Protein AF-A0A533Z9W2-F1 (afdb_monomer_lite)

pLDDT: mean 77.9, std 16.18, range [40.78, 95.56]

Radius of gyration: 13.89 Å; chains: 1; bounding box: 32×21×37 Å

Foldseek 3Di:
DDDQDKDFDDDDDPPVPPQDKDKWKWKAKQNHTDPPPGDRIDGDPDDDPPIFIKMWMWIDSPPDIDDTDIDGD

Secondary structure (DSSP, 8-state):
----PPEE-------TT----EEEEEEEETTEE-TT--SSEE--SS--TT--EEEEEEEE-SS-B-PPEE---

Sequence (73 aa):
MTLDTELRVDLHGEDLDGDRITYRYQWVVNEVPAAGATVPVFRPERLKKGDRVTAEIVPTDGKADGEVFTTGP

Structure (mmCIF, N/CA/C/O backbone):
data_AF-A0A533Z9W2-F1
#
_entry.id   AF-A0A533Z9W2-F1
#
loop_
_atom_site.group_PDB
_atom_site.id
_atom_site.type_symbol
_atom_site.label_atom_id
_atom_site.label_alt_id
_atom_site.label_comp_id
_atom_site.label_asym_id
_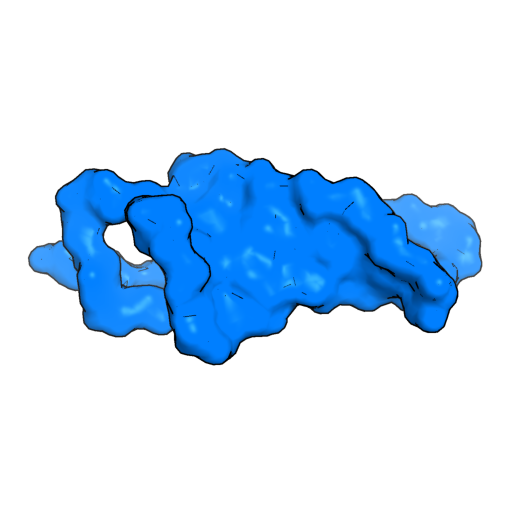atom_site.label_entity_id
_atom_site.label_seq_id
_atom_site.pdbx_PDB_ins_code
_atom_site.Cartn_x
_atom_site.Cartn_y
_atom_site.Cartn_z
_atom_site.occupancy
_atom_site.B_iso_or_equiv
_atom_site.auth_seq_id
_atom_site.auth_comp_id
_atom_site.auth_asym_id
_atom_site.auth_atom_id
_atom_site.pdbx_PDB_model_num
ATOM 1 N N . MET A 1 1 ? -19.123 6.784 13.314 1.00 41.69 1 MET A N 1
ATOM 2 C CA . MET A 1 1 ? -18.325 7.418 12.248 1.00 41.69 1 MET A CA 1
ATOM 3 C C . MET A 1 1 ? -17.452 6.338 11.649 1.00 41.69 1 MET A C 1
ATOM 5 O O . MET A 1 1 ? -16.412 6.028 12.215 1.00 41.69 1 MET A O 1
ATOM 9 N N . THR A 1 2 ? -17.943 5.683 10.603 1.00 40.78 2 THR A N 1
ATOM 10 C CA . THR A 1 2 ? -17.111 4.896 9.689 1.00 40.78 2 THR A CA 1
ATOM 11 C C . THR A 1 2 ? -16.443 5.883 8.742 1.00 40.78 2 THR A C 1
ATOM 13 O O . THR A 1 2 ? -17.046 6.895 8.384 1.00 40.78 2 THR A O 1
ATOM 16 N N . LEU A 1 3 ? -15.164 5.674 8.451 1.00 43.00 3 LEU A N 1
ATOM 17 C CA . LEU A 1 3 ? -14.446 6.516 7.507 1.00 43.00 3 LEU A CA 1
ATOM 18 C C . LEU A 1 3 ? -14.623 5.889 6.122 1.00 43.00 3 LEU A C 1
ATOM 20 O O . LEU A 1 3 ? -13.875 4.997 5.744 1.00 43.00 3 LEU A O 1
ATOM 24 N N . ASP A 1 4 ? -15.643 6.335 5.394 1.00 51.25 4 ASP A N 1
ATOM 25 C CA . ASP A 1 4 ? -15.963 5.905 4.024 1.00 51.25 4 ASP A CA 1
ATOM 26 C C . ASP A 1 4 ? -15.134 6.670 2.964 1.00 51.25 4 ASP A C 1
ATOM 28 O O . ASP A 1 4 ? -15.566 6.874 1.830 1.00 51.25 4 ASP A O 1
ATOM 32 N N . THR A 1 5 ? -13.940 7.142 3.339 1.00 60.81 5 THR A N 1
ATOM 33 C CA . THR A 1 5 ? -13.055 7.911 2.457 1.00 60.81 5 THR A CA 1
ATOM 34 C C . THR A 1 5 ? -11.980 6.993 1.892 1.00 60.81 5 THR A C 1
ATOM 36 O O . THR A 1 5 ? -11.171 6.431 2.623 1.00 60.81 5 THR A O 1
ATOM 39 N N . GLU A 1 6 ? -11.991 6.844 0.572 1.00 61.91 6 GLU A N 1
ATOM 40 C CA . GLU A 1 6 ? -10.998 6.095 -0.192 1.00 61.91 6 GLU A CA 1
ATOM 41 C C . GLU A 1 6 ? -9.602 6.723 -0.041 1.00 61.91 6 GLU A C 1
ATOM 43 O O . GLU A 1 6 ? -9.446 7.936 -0.198 1.00 61.91 6 GLU A O 1
ATOM 48 N N . LEU A 1 7 ? -8.588 5.899 0.235 1.00 67.62 7 LEU A N 1
ATOM 49 C CA . LEU A 1 7 ? -7.187 6.322 0.254 1.00 67.62 7 LEU A CA 1
ATOM 50 C C . LEU A 1 7 ? -6.520 5.917 -1.064 1.00 67.62 7 LEU A C 1
ATOM 52 O O . LEU A 1 7 ? -6.721 4.802 -1.556 1.00 67.62 7 LEU A O 1
ATOM 56 N N . ARG A 1 8 ? -5.738 6.834 -1.639 1.00 60.94 8 ARG A N 1
ATOM 57 C CA . ARG A 1 8 ? -5.030 6.640 -2.908 1.00 60.94 8 ARG A CA 1
ATOM 58 C C . ARG A 1 8 ? -3.549 6.899 -2.728 1.00 60.94 8 ARG A C 1
ATOM 60 O O . ARG A 1 8 ? -3.169 7.858 -2.060 1.00 60.94 8 ARG A O 1
ATOM 67 N N . VAL A 1 9 ? -2.740 6.072 -3.373 1.00 63.66 9 VAL A N 1
ATOM 68 C CA . VAL A 1 9 ? -1.325 6.357 -3.589 1.00 63.66 9 VAL A CA 1
ATOM 69 C C . VAL A 1 9 ? -1.173 6.926 -4.992 1.00 63.66 9 VAL A C 1
ATOM 71 O O . VAL A 1 9 ? -1.571 6.281 -5.960 1.00 63.66 9 VAL A O 1
ATOM 74 N N . ASP A 1 10 ? -0.572 8.107 -5.089 1.00 60.06 10 ASP A N 1
ATOM 75 C CA . ASP A 1 10 ? -0.191 8.724 -6.355 1.00 60.06 10 ASP A CA 1
ATOM 76 C C . ASP A 1 10 ? 1.340 8.733 -6.447 1.00 60.06 10 ASP A C 1
ATOM 78 O O . ASP A 1 10 ? 2.021 9.233 -5.547 1.00 60.06 10 ASP A O 1
ATOM 82 N N . LEU A 1 11 ? 1.884 8.086 -7.477 1.00 57.22 11 LEU A N 1
ATOM 83 C CA . LEU A 1 11 ? 3.324 7.971 -7.687 1.00 57.22 11 LEU A CA 1
ATOM 84 C C . LEU A 1 11 ? 3.740 8.988 -8.743 1.00 57.22 11 LEU A C 1
ATOM 86 O O . LEU A 1 11 ? 3.491 8.794 -9.930 1.00 57.22 11 LEU A O 1
ATOM 90 N N . HIS A 1 12 ? 4.403 10.056 -8.310 1.00 50.81 12 HIS A N 1
ATOM 91 C CA . HIS A 1 12 ? 5.060 10.986 -9.218 1.00 50.81 12 HIS A CA 1
ATOM 92 C C . HIS A 1 12 ? 6.518 10.559 -9.405 1.00 50.81 12 HIS A C 1
ATOM 94 O O . HIS A 1 12 ? 7.352 10.778 -8.528 1.00 50.81 12 HIS A O 1
ATOM 100 N N . GLY A 1 13 ? 6.814 9.937 -10.546 1.00 49.41 13 GLY A N 1
ATOM 101 C CA . GLY A 1 13 ? 8.171 9.672 -11.013 1.00 49.41 13 GLY A CA 1
ATOM 102 C C . GLY A 1 13 ? 8.293 10.108 -12.468 1.00 49.41 13 GLY A C 1
ATOM 103 O O . GLY A 1 13 ? 7.631 9.538 -13.332 1.00 49.41 13 GLY A O 1
ATOM 104 N N . GLU A 1 14 ? 9.100 11.133 -12.740 1.00 47.25 14 GLU A N 1
ATOM 105 C CA . GLU A 1 14 ? 9.560 11.411 -14.102 1.00 47.25 14 GLU A CA 1
ATOM 106 C C . GLU A 1 14 ? 10.636 10.378 -14.446 1.00 47.25 14 GLU A C 1
ATOM 108 O O . GLU A 1 14 ? 11.795 10.518 -14.058 1.00 47.25 14 GLU A O 1
ATOM 113 N N . ASP A 1 15 ? 10.243 9.311 -15.142 1.00 50.06 15 ASP A N 1
ATOM 114 C CA . ASP A 1 15 ? 11.197 8.459 -15.843 1.00 50.06 15 ASP A CA 1
ATOM 115 C C . ASP A 1 15 ? 11.648 9.214 -17.102 1.00 50.06 15 ASP A C 1
ATOM 117 O O . ASP A 1 15 ? 10.887 9.372 -18.059 1.00 50.06 15 ASP A O 1
ATOM 121 N N . LEU A 1 16 ? 12.864 9.762 -17.055 1.00 44.84 16 LEU A N 1
ATOM 122 C CA . LEU A 1 16 ? 13.447 10.573 -18.130 1.00 44.84 16 LEU A CA 1
ATOM 123 C C . LEU A 1 16 ? 13.705 9.769 -19.421 1.00 44.84 16 LEU A C 1
ATOM 125 O O . LEU A 1 16 ? 13.907 10.390 -20.464 1.00 44.84 16 LEU A O 1
ATOM 129 N N . ASP A 1 17 ? 13.651 8.431 -19.365 1.00 55.00 17 ASP A N 1
ATOM 130 C CA . ASP A 1 17 ? 13.908 7.518 -20.487 1.00 55.00 17 ASP A CA 1
ATOM 131 C C . ASP A 1 17 ? 12.652 6.746 -20.959 1.00 55.00 17 ASP A C 1
ATOM 133 O O . ASP A 1 17 ? 12.688 6.062 -21.984 1.00 55.00 17 ASP A O 1
ATOM 137 N N . GLY A 1 18 ? 11.503 6.912 -20.294 1.00 50.03 18 GLY A N 1
ATOM 138 C CA . GLY A 1 18 ? 10.225 6.319 -20.690 1.00 50.03 18 GLY A CA 1
ATOM 139 C C . GLY A 1 18 ? 10.101 4.819 -20.410 1.00 50.03 18 GLY A C 1
ATOM 140 O O . GLY A 1 18 ? 9.221 4.168 -20.992 1.00 50.03 18 GLY A O 1
ATOM 141 N N . ASP A 1 19 ? 10.938 4.261 -19.531 1.00 57.97 19 ASP A N 1
ATOM 142 C CA . ASP A 1 19 ? 10.834 2.853 -19.170 1.00 57.97 19 ASP A CA 1
ATOM 143 C C . ASP A 1 19 ? 9.595 2.607 -18.301 1.00 57.97 19 ASP A C 1
ATOM 145 O O . ASP A 1 19 ? 9.265 3.323 -17.351 1.00 57.97 19 ASP A O 1
ATOM 149 N N . ARG A 1 20 ? 8.834 1.573 -18.669 1.00 61.22 20 ARG A N 1
ATOM 150 C CA . ARG A 1 20 ? 7.579 1.234 -17.997 1.00 61.22 20 ARG A CA 1
ATOM 151 C C . ARG A 1 20 ? 7.885 0.520 -16.680 1.00 61.22 20 ARG A C 1
ATOM 153 O O . ARG A 1 20 ? 7.814 -0.705 -16.612 1.00 61.22 20 ARG A O 1
ATOM 160 N N . ILE A 1 21 ? 8.165 1.282 -15.629 1.00 75.12 21 ILE A N 1
ATOM 161 C CA . ILE A 1 21 ? 8.172 0.759 -14.262 1.00 75.12 21 ILE A CA 1
ATOM 162 C C . ILE A 1 21 ? 6.731 0.422 -13.873 1.00 75.12 21 ILE A C 1
ATOM 164 O O . ILE A 1 21 ? 5.809 1.228 -14.011 1.00 75.12 21 ILE A O 1
ATOM 168 N N . THR A 1 22 ? 6.523 -0.803 -13.403 1.00 83.56 22 THR A N 1
ATOM 169 C CA . THR A 1 22 ? 5.246 -1.236 -12.828 1.00 83.56 22 THR A CA 1
ATOM 170 C C . THR A 1 22 ? 5.360 -1.305 -11.315 1.00 83.56 22 THR A C 1
ATOM 172 O O . THR A 1 22 ? 6.437 -1.541 -10.777 1.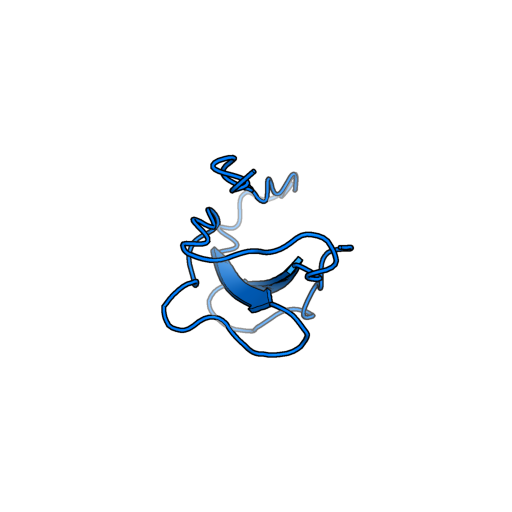00 83.56 22 THR A O 1
ATOM 175 N N . TYR A 1 23 ? 4.249 -1.092 -10.615 1.00 85.25 23 TYR A N 1
ATOM 176 C CA . TYR A 1 23 ? 4.228 -1.056 -9.156 1.00 85.25 23 TYR A CA 1
ATOM 177 C C . TYR A 1 23 ? 3.282 -2.121 -8.623 1.00 85.25 23 TYR A C 1
ATOM 179 O O . TYR A 1 23 ? 2.150 -2.261 -9.096 1.00 85.25 23 TYR A O 1
ATOM 187 N N . ARG A 1 24 ? 3.748 -2.866 -7.623 1.00 91.62 24 ARG A N 1
ATOM 188 C CA . ARG A 1 24 ? 2.914 -3.762 -6.820 1.00 91.62 24 ARG A CA 1
ATOM 189 C C . ARG A 1 24 ? 2.609 -3.093 -5.495 1.00 91.62 24 ARG A C 1
ATOM 191 O O . ARG A 1 24 ? 3.486 -2.462 -4.912 1.00 91.62 24 ARG A O 1
ATOM 198 N N . TYR A 1 25 ? 1.378 -3.260 -5.035 1.00 91.94 25 TYR A N 1
ATOM 199 C CA . TYR A 1 25 ? 0.886 -2.670 -3.798 1.00 91.94 25 TYR A CA 1
ATOM 200 C C . TYR A 1 25 ? 0.472 -3.774 -2.832 1.00 91.94 25 TYR A C 1
ATOM 202 O O . TYR A 1 25 ? -0.013 -4.824 -3.256 1.00 91.94 25 TYR A O 1
ATOM 210 N N . GLN A 1 26 ? 0.605 -3.504 -1.541 1.00 95.56 26 GLN A N 1
ATOM 211 C CA . GLN A 1 26 ? -0.038 -4.255 -0.473 1.00 95.56 26 GLN A CA 1
ATOM 212 C C . GLN A 1 26 ? -0.441 -3.272 0.623 1.00 95.56 26 GLN A C 1
ATOM 214 O O . GLN A 1 26 ? 0.403 -2.625 1.237 1.00 95.56 26 GLN A O 1
ATOM 219 N N . TRP A 1 27 ? -1.740 -3.151 0.884 1.00 94.06 27 TRP A N 1
ATOM 220 C CA . TRP A 1 27 ? -2.218 -2.370 2.022 1.00 94.06 27 TRP A CA 1
ATOM 221 C C . TRP A 1 27 ? -2.079 -3.161 3.318 1.00 94.06 27 TRP A C 1
ATOM 223 O O . TRP A 1 27 ? -2.318 -4.370 3.356 1.00 94.06 27 TRP A O 1
ATOM 233 N N . VAL A 1 28 ? -1.722 -2.469 4.389 1.00 93.31 28 VAL A N 1
ATOM 234 C CA . VAL A 1 28 ? -1.474 -3.023 5.716 1.00 93.31 28 VAL A CA 1
ATOM 235 C C . VAL A 1 28 ? -2.268 -2.198 6.721 1.00 93.31 28 VAL A C 1
ATOM 237 O O . VAL A 1 28 ? -2.171 -0.972 6.751 1.00 93.31 28 VAL A O 1
ATOM 240 N N . VAL A 1 29 ? -3.076 -2.867 7.540 1.00 92.44 29 VAL A N 1
ATOM 241 C CA . VAL A 1 29 ? -3.880 -2.244 8.595 1.00 92.44 29 VAL A CA 1
ATOM 242 C C . VAL A 1 29 ? -3.418 -2.799 9.930 1.00 92.44 29 VAL A C 1
ATOM 244 O O . VAL A 1 29 ? -3.487 -4.006 10.145 1.00 92.44 29 VAL A O 1
ATOM 247 N N . ASN A 1 30 ? -2.959 -1.931 10.831 1.00 91.62 30 ASN A N 1
ATOM 248 C CA . ASN A 1 30 ? -2.416 -2.318 12.136 1.00 91.62 30 ASN A CA 1
ATOM 249 C C . ASN A 1 30 ? -1.362 -3.432 12.019 1.00 91.62 30 ASN A C 1
ATOM 251 O O . ASN A 1 30 ? -1.436 -4.430 12.728 1.00 91.62 30 ASN A O 1
ATOM 255 N N . GLU A 1 31 ? -0.424 -3.273 11.079 1.00 91.75 31 GLU A N 1
ATOM 256 C CA . GLU A 1 31 ? 0.663 -4.233 10.807 1.00 91.75 31 GLU A CA 1
ATOM 257 C C . GLU A 1 31 ? 0.196 -5.583 10.222 1.00 91.75 31 GLU A C 1
ATOM 259 O O . GLU A 1 31 ? 1.005 -6.483 10.010 1.00 91.75 31 GLU A O 1
ATOM 264 N N . VAL A 1 32 ? -1.094 -5.722 9.889 1.00 92.12 32 VAL A N 1
ATOM 265 C CA . VAL A 1 32 ? -1.660 -6.912 9.243 1.00 92.12 32 VAL A CA 1
ATOM 266 C C . VAL A 1 32 ? -1.971 -6.623 7.769 1.00 92.12 32 VAL A C 1
ATOM 268 O O . VAL A 1 32 ? -2.744 -5.703 7.481 1.00 92.12 32 VAL A O 1
ATOM 271 N N . PRO A 1 33 ? -1.428 -7.401 6.814 1.00 92.56 33 PRO A N 1
ATOM 272 C CA . PRO A 1 33 ? -1.760 -7.255 5.400 1.00 92.56 33 PRO A CA 1
ATOM 273 C C . PRO A 1 33 ? -3.260 -7.439 5.141 1.00 92.56 33 PRO A C 1
ATOM 275 O O . PRO A 1 33 ? -3.859 -8.451 5.514 1.00 92.56 33 PRO A O 1
ATOM 278 N N . ALA A 1 34 ? -3.873 -6.469 4.467 1.00 91.12 34 ALA A N 1
ATOM 279 C CA . ALA A 1 34 ? -5.255 -6.555 4.028 1.00 91.12 34 ALA A CA 1
ATOM 280 C C . ALA A 1 34 ? -5.350 -7.461 2.788 1.00 91.12 34 ALA A C 1
ATOM 282 O O . ALA A 1 34 ? -4.824 -7.150 1.716 1.00 91.12 34 ALA A O 1
ATOM 283 N N . ALA A 1 35 ? -6.019 -8.604 2.934 1.00 90.00 35 ALA A N 1
ATOM 284 C CA . ALA A 1 35 ? -6.14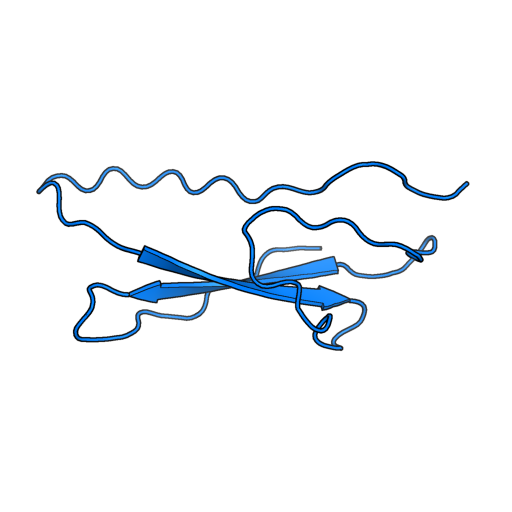2 -9.592 1.867 1.00 90.00 35 ALA A CA 1
ATOM 285 C C . ALA A 1 35 ? -6.806 -8.996 0.612 1.00 90.00 35 ALA A C 1
ATOM 287 O O . ALA A 1 35 ? -7.870 -8.386 0.690 1.00 90.00 35 ALA A O 1
ATOM 288 N N . GLY A 1 36 ? -6.170 -9.178 -0.550 1.00 88.38 36 GLY A N 1
ATOM 289 C CA . GLY A 1 36 ? -6.672 -8.684 -1.839 1.00 88.38 36 GLY A CA 1
ATOM 290 C C . GLY A 1 36 ? -6.536 -7.172 -2.054 1.00 88.38 36 GLY A C 1
ATOM 291 O O . GLY A 1 36 ? -6.859 -6.682 -3.134 1.00 88.38 36 GLY A O 1
ATOM 292 N N . ALA A 1 37 ? -6.024 -6.426 -1.074 1.00 91.81 37 ALA A N 1
ATOM 293 C CA . ALA A 1 37 ? -5.769 -4.998 -1.197 1.00 91.81 37 ALA A CA 1
ATOM 294 C C . ALA A 1 37 ? -4.413 -4.754 -1.878 1.00 91.81 37 ALA A C 1
ATOM 296 O O . ALA A 1 37 ? -3.457 -4.291 -1.260 1.00 91.81 37 ALA A O 1
ATOM 297 N N . THR A 1 38 ? -4.339 -5.107 -3.162 1.00 93.19 38 THR A N 1
ATOM 298 C CA . THR A 1 38 ? -3.114 -5.052 -3.980 1.00 93.19 38 THR A CA 1
ATOM 299 C C . THR A 1 38 ? -3.188 -4.041 -5.126 1.00 93.19 38 THR A C 1
ATOM 301 O O . THR A 1 38 ? -2.361 -4.032 -6.037 1.00 93.19 38 THR A O 1
ATOM 304 N N . VAL A 1 39 ? -4.194 -3.170 -5.079 1.00 89.50 39 VAL A N 1
ATOM 305 C CA . VAL A 1 39 ? -4.427 -2.077 -6.030 1.00 89.50 39 VAL A CA 1
ATOM 306 C C . VAL A 1 39 ? -4.065 -0.732 -5.383 1.00 89.50 39 VAL A C 1
ATOM 308 O O . VAL A 1 39 ? -4.104 -0.624 -4.155 1.00 89.50 39 VAL A O 1
ATOM 311 N N . PRO A 1 40 ? -3.760 0.325 -6.163 1.00 85.31 40 PRO A N 1
ATOM 312 C CA . PRO A 1 40 ? -3.371 1.645 -5.632 1.00 85.31 40 PRO A CA 1
ATOM 313 C C . PRO A 1 40 ? -4.489 2.376 -4.868 1.00 85.31 40 PRO A C 1
ATOM 315 O O . PRO A 1 40 ? -4.299 3.485 -4.369 1.00 85.31 40 PRO A O 1
ATOM 318 N N . VAL A 1 41 ? -5.667 1.759 -4.794 1.00 84.69 41 VAL A N 1
ATOM 319 C CA . VAL A 1 41 ? -6.868 2.272 -4.153 1.00 84.69 41 VAL A CA 1
ATOM 320 C C . VAL A 1 41 ? -7.261 1.328 -3.025 1.00 84.69 41 VAL A C 1
ATOM 322 O O . VAL A 1 41 ? -7.543 0.156 -3.272 1.00 84.69 41 VAL A O 1
ATOM 325 N N . PHE A 1 42 ? -7.342 1.837 -1.798 1.00 86.62 42 PHE A N 1
ATOM 326 C CA . PHE A 1 42 ? -7.832 1.056 -0.665 1.00 86.62 42 PHE A CA 1
ATOM 327 C C . PHE A 1 42 ? -9.231 1.470 -0.262 1.00 86.62 42 PHE A C 1
ATOM 329 O O . PHE A 1 42 ? -9.503 2.640 0.016 1.00 86.62 42 PHE A O 1
ATOM 336 N N . ARG A 1 43 ? -10.111 0.471 -0.195 1.00 84.62 43 ARG A N 1
ATOM 337 C CA . ARG A 1 43 ? -11.478 0.598 0.306 1.00 84.62 43 ARG A CA 1
ATOM 338 C C . ARG A 1 43 ? -11.621 -0.239 1.570 1.00 84.62 43 ARG A C 1
ATOM 340 O O . ARG A 1 43 ? -11.981 -1.412 1.490 1.00 84.62 43 ARG A O 1
ATOM 347 N N . PRO A 1 44 ? -11.282 0.329 2.730 1.00 76.81 44 PRO A N 1
ATOM 348 C CA . PRO A 1 44 ? -11.433 -0.365 3.992 1.00 76.81 44 PRO A CA 1
ATOM 349 C C . PRO A 1 44 ? -12.912 -0.543 4.343 1.00 76.81 44 PRO A C 1
ATOM 351 O O . PRO A 1 44 ? -13.655 0.428 4.407 1.00 76.81 44 PRO A O 1
ATOM 354 N N . GLU A 1 45 ? -13.338 -1.764 4.662 1.00 74.75 45 GLU A N 1
ATOM 355 C CA . GLU A 1 45 ? -14.726 -2.008 5.085 1.00 74.75 45 GLU A CA 1
ATOM 356 C C . GLU A 1 45 ? -14.969 -1.706 6.576 1.00 74.75 45 GLU A C 1
ATOM 358 O O . GLU A 1 45 ? -16.108 -1.502 6.995 1.00 74.75 45 GLU A O 1
ATOM 363 N N . ARG A 1 46 ? -13.920 -1.737 7.417 1.00 75.06 46 ARG A N 1
ATOM 364 C CA . ARG A 1 46 ? -14.054 -1.705 8.890 1.00 75.06 46 ARG A CA 1
ATOM 365 C C . ARG A 1 46 ? -12.918 -0.988 9.628 1.00 75.06 46 ARG A C 1
ATOM 367 O O . ARG A 1 46 ? -12.508 -1.454 10.690 1.00 75.06 46 ARG A O 1
ATOM 374 N N . LEU A 1 47 ? -12.426 0.139 9.115 1.00 84.12 47 LEU A N 1
ATOM 375 C CA . LEU A 1 47 ? -11.491 0.952 9.902 1.00 84.12 47 LEU A CA 1
ATOM 376 C C . LEU A 1 47 ? -12.189 1.625 11.083 1.00 84.12 47 LEU A C 1
ATOM 378 O O . LEU A 1 47 ? -13.312 2.131 10.983 1.00 84.12 47 LEU A O 1
ATOM 382 N N . LYS A 1 48 ? -11.484 1.656 12.206 1.00 85.00 48 LYS A N 1
ATOM 383 C CA . LYS A 1 48 ? -11.854 2.350 13.432 1.00 85.00 48 LYS A CA 1
ATOM 384 C C . LYS A 1 48 ? -10.877 3.487 13.693 1.00 85.00 48 LYS A C 1
ATOM 386 O O . LYS A 1 48 ? -9.745 3.509 13.219 1.00 85.00 48 LYS A O 1
ATOM 391 N N . LYS A 1 49 ? -11.317 4.450 14.502 1.00 79.19 49 LYS A N 1
ATOM 392 C CA . LYS A 1 49 ? -10.440 5.525 14.965 1.00 79.19 49 LYS A CA 1
ATOM 393 C C . LYS A 1 49 ? -9.262 4.924 15.738 1.00 79.19 49 LYS A C 1
ATOM 395 O O . LYS A 1 49 ? -9.484 4.211 16.712 1.00 79.19 49 LYS A O 1
ATOM 400 N N . GLY A 1 50 ? -8.047 5.272 15.322 1.00 85.38 50 GLY A N 1
ATOM 401 C CA . GLY A 1 50 ? -6.807 4.751 15.896 1.00 85.38 50 GLY A CA 1
ATOM 402 C C . GLY A 1 50 ? -6.181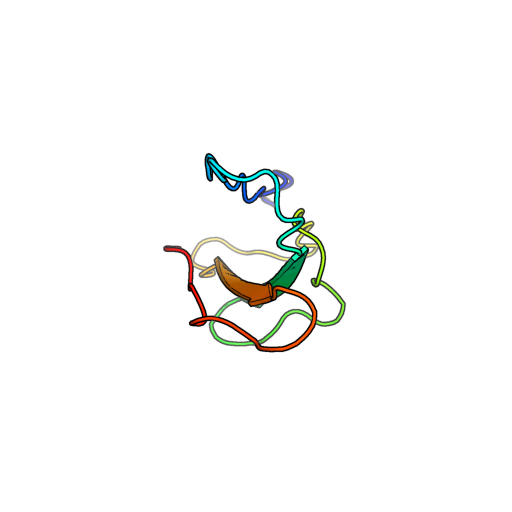 3.610 15.094 1.00 85.38 50 GLY A C 1
ATOM 403 O O . GLY A 1 50 ? -5.044 3.260 15.391 1.00 85.38 50 GLY A O 1
ATOM 404 N N . ASP A 1 51 ? -6.868 3.079 14.076 1.00 89.44 51 ASP A N 1
ATOM 405 C CA . ASP A 1 51 ? -6.252 2.124 13.158 1.00 89.44 51 ASP A CA 1
ATOM 406 C C . ASP A 1 51 ? -5.190 2.818 12.300 1.00 89.44 51 ASP A C 1
ATOM 408 O O . ASP A 1 51 ? -5.401 3.916 11.778 1.00 89.44 51 ASP A O 1
ATOM 412 N N . ARG A 1 52 ? -4.047 2.152 12.154 1.00 89.94 52 AR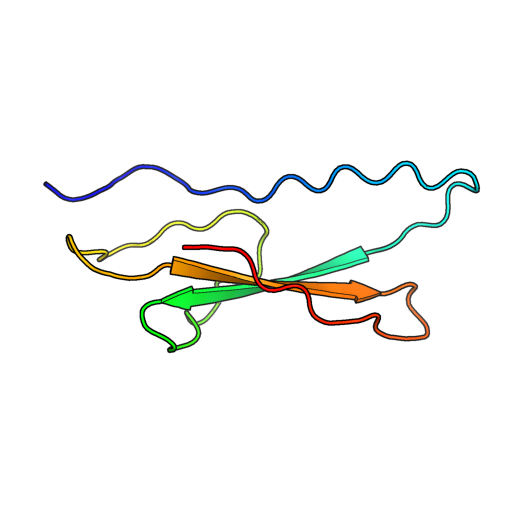G A N 1
ATOM 413 C CA . ARG A 1 52 ? -2.914 2.594 11.349 1.00 89.94 52 ARG A CA 1
ATOM 414 C C . ARG A 1 52 ? -2.993 1.945 9.974 1.00 89.94 52 ARG A C 1
ATOM 416 O O . ARG A 1 52 ? -2.990 0.720 9.893 1.00 89.94 52 ARG A O 1
ATOM 423 N N . VAL A 1 53 ? -3.027 2.741 8.909 1.00 91.19 53 VAL A N 1
ATOM 424 C CA . VAL A 1 53 ? -3.077 2.235 7.530 1.00 91.19 53 VAL A CA 1
ATOM 425 C C . VAL A 1 53 ? -1.809 2.637 6.803 1.00 91.19 53 VAL A C 1
ATOM 427 O O . VAL A 1 53 ? -1.517 3.819 6.690 1.00 91.19 53 VAL A O 1
ATOM 430 N N . THR A 1 54 ? -1.066 1.665 6.294 1.00 92.31 54 THR A N 1
ATOM 431 C CA . THR A 1 54 ? 0.116 1.899 5.460 1.00 92.31 54 THR A CA 1
ATOM 432 C C . THR A 1 54 ? -0.008 1.115 4.160 1.00 92.31 54 THR A C 1
ATOM 434 O O . THR A 1 54 ? -0.721 0.115 4.095 1.00 92.31 54 THR A O 1
ATOM 437 N N . ALA A 1 55 ? 0.683 1.554 3.116 1.00 92.75 55 ALA A N 1
ATOM 438 C CA . ALA A 1 55 ? 0.857 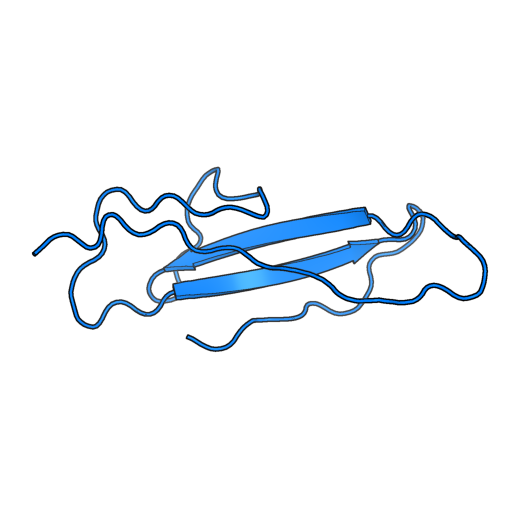0.793 1.888 1.00 92.75 55 ALA A CA 1
ATOM 439 C C . ALA A 1 55 ? 2.332 0.446 1.713 1.00 92.75 55 ALA A C 1
ATOM 441 O O . ALA A 1 55 ? 3.193 1.311 1.865 1.00 92.75 55 ALA A O 1
ATOM 442 N N . GLU A 1 56 ? 2.603 -0.806 1.374 1.00 93.75 56 GLU A N 1
ATOM 443 C CA . GLU A 1 56 ? 3.894 -1.256 0.870 1.00 93.75 56 GLU A CA 1
ATOM 444 C C . GLU A 1 56 ? 3.844 -1.238 -0.657 1.00 93.75 56 GLU A C 1
ATOM 446 O O . GLU A 1 56 ? 2.895 -1.742 -1.266 1.00 93.75 56 GLU A O 1
ATOM 451 N N . ILE A 1 57 ? 4.847 -0.623 -1.272 1.00 92.75 57 ILE A N 1
ATOM 452 C CA . ILE A 1 57 ? 4.920 -0.393 -2.711 1.00 92.75 57 ILE A CA 1
ATOM 453 C C . ILE A 1 57 ? 6.255 -0.923 -3.205 1.00 92.75 57 ILE A C 1
ATOM 455 O O . ILE A 1 57 ? 7.305 -0.522 -2.710 1.00 92.75 57 ILE A O 1
ATOM 459 N N . VAL A 1 58 ? 6.213 -1.802 -4.201 1.00 91.81 58 VAL A N 1
ATOM 460 C CA . VAL A 1 58 ? 7.412 -2.384 -4.809 1.00 91.81 58 VAL A CA 1
ATOM 461 C C . VAL A 1 58 ? 7.447 -2.015 -6.291 1.00 91.81 58 VAL A C 1
ATOM 463 O O . VAL A 1 58 ? 6.598 -2.511 -7.043 1.00 91.81 58 VAL A O 1
ATOM 466 N N . PRO A 1 59 ? 8.376 -1.147 -6.731 1.00 88.00 59 PRO A N 1
ATOM 467 C CA . PRO A 1 59 ? 8.612 -0.913 -8.149 1.00 88.00 59 PRO A CA 1
ATOM 468 C C . PRO A 1 59 ? 9.288 -2.131 -8.787 1.00 88.00 59 PRO A C 1
ATOM 470 O O . PRO A 1 59 ? 10.119 -2.785 -8.163 1.00 88.00 59 PRO A O 1
ATOM 473 N N . THR A 1 60 ? 8.966 -2.429 -10.041 1.00 84.44 60 THR A N 1
ATOM 474 C CA . THR A 1 60 ? 9.659 -3.441 -10.845 1.00 84.44 60 THR A CA 1
ATOM 475 C C . THR A 1 60 ? 9.748 -3.020 -12.308 1.00 84.44 60 THR A C 1
ATOM 477 O O . THR A 1 60 ? 8.782 -2.514 -12.886 1.00 84.44 60 THR A O 1
ATOM 480 N N . ASP A 1 61 ? 10.913 -3.261 -12.907 1.00 83.19 61 ASP A N 1
ATOM 481 C CA . ASP A 1 61 ? 11.205 -3.062 -14.334 1.00 83.19 61 ASP A CA 1
ATOM 482 C C . ASP A 1 61 ? 10.909 -4.326 -15.178 1.00 83.19 61 ASP A C 1
ATOM 484 O O . ASP A 1 61 ? 11.246 -4.407 -16.360 1.00 83.19 61 ASP A O 1
ATOM 488 N N . GLY A 1 62 ? 10.299 -5.350 -14.565 1.00 81.12 62 GLY A N 1
ATOM 489 C CA . GLY A 1 62 ? 10.024 -6.649 -15.182 1.00 81.12 62 GLY A CA 1
ATOM 490 C C . GLY A 1 62 ? 11.197 -7.637 -15.155 1.00 81.12 62 GLY A C 1
ATOM 491 O O . GLY A 1 62 ? 11.016 -8.790 -15.549 1.00 81.12 62 GLY A O 1
ATOM 492 N N . LYS A 1 63 ? 12.379 -7.229 -14.678 1.00 80.81 63 LYS A N 1
ATOM 493 C CA . LYS A 1 63 ? 13.557 -8.093 -14.476 1.00 80.81 63 LYS A CA 1
ATOM 494 C C . LYS A 1 63 ? 13.943 -8.195 -13.006 1.00 80.81 63 LYS A C 1
ATOM 496 O O . LYS A 1 63 ? 14.332 -9.273 -12.559 1.00 80.81 63 LYS A O 1
ATOM 501 N N . ALA A 1 64 ? 13.841 -7.092 -12.278 1.00 80.56 64 ALA A N 1
ATOM 502 C CA . ALA A 1 64 ? 14.157 -6.992 -10.868 1.00 80.56 64 ALA A CA 1
ATOM 503 C C . ALA A 1 64 ? 13.097 -6.178 -10.121 1.00 80.56 64 ALA A C 1
ATOM 505 O O . ALA A 1 64 ? 12.375 -5.353 -10.686 1.00 80.56 64 ALA A O 1
ATOM 506 N N . ASP A 1 65 ? 13.023 -6.436 -8.822 1.00 87.25 65 ASP A N 1
ATOM 507 C CA . ASP A 1 65 ? 12.270 -5.620 -7.884 1.00 87.25 65 ASP A CA 1
ATOM 508 C C . ASP A 1 65 ? 13.193 -4.550 -7.301 1.00 87.25 65 ASP A C 1
ATOM 510 O O . ASP A 1 65 ? 14.346 -4.831 -6.962 1.00 87.25 65 ASP A O 1
ATOM 514 N N . GLY A 1 66 ? 12.686 -3.327 -7.189 1.00 85.69 66 GLY A N 1
ATOM 515 C CA . GLY A 1 66 ? 13.341 -2.260 -6.447 1.00 85.69 66 GLY A CA 1
ATOM 516 C C . GLY A 1 66 ? 13.044 -2.333 -4.950 1.00 85.69 66 GLY A C 1
ATOM 517 O O . GLY A 1 66 ? 12.398 -3.257 -4.454 1.00 85.69 66 GLY A O 1
ATOM 518 N N . GLU A 1 67 ? 13.533 -1.335 -4.218 1.00 87.44 67 GLU A N 1
ATOM 519 C CA . GLU A 1 67 ? 13.334 -1.242 -2.773 1.00 87.44 67 GLU A CA 1
ATOM 520 C C . GLU A 1 67 ? 11.849 -1.081 -2.416 1.00 87.44 67 GLU A C 1
ATOM 522 O O . GLU A 1 67 ? 11.104 -0.366 -3.091 1.00 87.44 67 GLU A O 1
ATOM 527 N N . VAL A 1 68 ? 11.422 -1.749 -1.340 1.00 90.12 68 VAL A N 1
ATOM 528 C CA . VAL A 1 68 ? 10.061 -1.608 -0.818 1.00 90.12 68 VAL A CA 1
ATOM 529 C C . VAL A 1 68 ? 9.919 -0.234 -0.177 1.00 90.12 68 VAL A C 1
ATOM 531 O O . VAL A 1 68 ? 10.615 0.091 0.782 1.00 90.12 68 VAL A O 1
ATOM 534 N N . PHE A 1 69 ? 8.973 0.553 -0.672 1.00 90.06 69 PHE A N 1
ATOM 535 C CA . PHE A 1 69 ? 8.584 1.812 -0.062 1.00 90.06 69 PHE A CA 1
ATOM 536 C C . PHE A 1 69 ? 7.337 1.614 0.800 1.00 90.06 69 PHE A C 1
ATOM 538 O O . PHE A 1 69 ? 6.298 1.181 0.301 1.00 90.06 69 PHE A O 1
ATOM 545 N N . THR A 1 70 ? 7.416 1.979 2.080 1.00 89.56 70 THR A N 1
ATOM 546 C CA . THR A 1 70 ? 6.275 1.937 3.005 1.00 89.56 70 THR A CA 1
ATOM 547 C C . THR A 1 70 ? 5.782 3.350 3.291 1.00 89.56 70 THR A C 1
ATOM 549 O O . THR A 1 70 ? 6.546 4.202 3.748 1.00 89.56 70 THR A O 1
ATOM 552 N N . THR A 1 71 ? 4.497 3.615 3.051 1.00 85.56 71 THR A N 1
ATOM 553 C CA . THR A 1 71 ? 3.909 4.934 3.323 1.00 85.56 71 THR A CA 1
ATOM 554 C C . THR A 1 71 ? 3.807 5.211 4.823 1.00 85.56 71 THR A C 1
ATOM 556 O O . THR A 1 71 ? 3.674 4.303 5.648 1.00 85.56 71 THR A O 1
ATOM 559 N N . GLY A 1 72 ? 3.796 6.498 5.181 1.00 79.69 72 GLY A N 1
ATOM 560 C CA . GLY A 1 72 ? 3.366 6.925 6.510 1.00 79.69 72 GLY A CA 1
ATOM 561 C C . GLY A 1 72 ? 1.883 6.599 6.760 1.00 79.69 72 GLY A C 1
ATOM 562 O O . GLY A 1 72 ? 1.138 6.406 5.793 1.00 79.69 72 GLY A O 1
ATOM 563 N N . PRO A 1 73 ? 1.476 6.495 8.036 1.00 66.94 73 PRO A N 1
ATOM 564 C CA . PRO A 1 73 ? 0.080 6.329 8.424 1.00 66.94 73 PRO A CA 1
ATOM 565 C C . PRO A 1 73 ? -0.745 7.617 8.394 1.00 66.94 73 PRO A C 1
ATOM 567 O O . PRO A 1 73 ? -0.140 8.712 8.466 1.00 66.94 73 PRO A O 1
#